Protein AF-A0A4U2DZM6-F1 (afdb_monomer)

Solvent-accessible surface area (backbone atoms only — not comparable to full-atom values): 4740 Å² total; per-residue (Å²): 134,58,72,66,55,53,53,34,50,74,74,64,36,63,48,27,46,52,45,48,53,49,49,66,77,39,46,79,83,53,62,89,48,53,71,67,55,52,49,47,52,26,52,49,48,32,54,53,51,52,51,50,51,49,52,53,51,50,54,61,71,63,62,61,93,65,95,77,58,82,88,74,65,79,82,77,87,128

Radius of gyration: 17.95 Å; Cα contacts (8 Å, |Δi|>4): 28; chains: 1; bounding box: 41×18×59 Å

pLDDT: mean 90.54, std 8.07, range [55.78, 97.75]

Structure (mmCIF, N/CA/C/O backbone):
data_AF-A0A4U2DZM6-F1
#
_entry.id   AF-A0A4U2DZM6-F1
#
loop_
_atom_site.group_PDB
_atom_site.id
_atom_site.type_symbol
_atom_site.label_atom_id
_atom_site.label_alt_id
_atom_site.label_comp_id
_atom_site.label_asym_id
_atom_site.label_entity_id
_atom_site.label_seq_id
_atom_site.pdbx_PDB_ins_code
_atom_site.Cartn_x
_atom_site.Cartn_y
_atom_site.Cartn_z
_atom_site.occupancy
_atom_site.B_iso_or_equiv
_atom_site.auth_seq_id
_atom_site.auth_comp_id
_atom_site.auth_asym_id
_atom_site.auth_atom_id
_atom_site.pdbx_PDB_model_num
ATOM 1 N N . MET A 1 1 ? -0.143 10.109 16.692 1.00 55.78 1 MET A N 1
ATOM 2 C CA . MET A 1 1 ? 0.082 8.971 15.768 1.00 55.78 1 MET A CA 1
ATOM 3 C C . MET A 1 1 ? -0.917 7.888 16.127 1.00 55.78 1 MET A C 1
ATOM 5 O O . MET A 1 1 ? -0.908 7.445 17.267 1.00 55.78 1 MET A O 1
ATOM 9 N N . ASN A 1 2 ? -1.822 7.553 15.209 1.00 82.12 2 ASN A N 1
ATOM 10 C CA . ASN A 1 2 ? -2.924 6.619 15.451 1.00 82.12 2 ASN A CA 1
ATOM 11 C C . ASN A 1 2 ? -2.382 5.183 15.641 1.00 82.12 2 ASN A C 1
ATOM 13 O O . ASN A 1 2 ? -1.452 4.796 14.930 1.00 82.12 2 ASN A O 1
ATOM 17 N N . ALA A 1 3 ? -2.919 4.397 16.584 1.00 91.12 3 ALA A N 1
ATOM 18 C CA . ALA A 1 3 ? -2.415 3.047 16.891 1.00 91.12 3 ALA A CA 1
ATOM 19 C C . ALA A 1 3 ? -2.448 2.121 15.660 1.00 91.12 3 ALA A C 1
ATOM 21 O O . ALA A 1 3 ? -1.505 1.365 15.418 1.00 91.12 3 ALA A O 1
ATOM 22 N N . LEU A 1 4 ? -3.479 2.279 14.826 1.00 92.06 4 LEU A N 1
ATOM 23 C CA . LEU A 1 4 ? -3.624 1.599 13.542 1.00 92.06 4 LEU A CA 1
ATOM 24 C C . LEU A 1 4 ? -2.474 1.926 12.572 1.00 92.06 4 LEU A C 1
ATOM 26 O O . LEU A 1 4 ? -1.896 1.023 11.974 1.00 92.06 4 LEU A O 1
ATOM 30 N N . ASN A 1 5 ? -2.052 3.192 12.474 1.00 91.31 5 ASN A N 1
ATOM 31 C CA . ASN A 1 5 ? -0.938 3.582 11.599 1.00 91.31 5 ASN A CA 1
ATOM 32 C C . ASN A 1 5 ? 0.379 2.928 12.036 1.00 91.31 5 ASN A C 1
ATOM 34 O O . ASN A 1 5 ? 1.201 2.578 11.191 1.00 91.31 5 ASN A O 1
ATOM 38 N N . ASN A 1 6 ? 0.585 2.738 13.343 1.00 93.31 6 ASN A N 1
ATOM 39 C CA . ASN A 1 6 ? 1.760 2.028 13.848 1.00 93.31 6 ASN A CA 1
ATOM 40 C C . ASN A 1 6 ? 1.710 0.539 13.486 1.00 93.31 6 ASN A C 1
ATOM 42 O O . ASN A 1 6 ? 2.707 0.009 13.004 1.00 93.31 6 ASN A O 1
ATOM 46 N N . GLN A 1 7 ? 0.556 -0.115 13.642 1.00 95.56 7 GLN A N 1
ATOM 47 C CA . GLN A 1 7 ? 0.370 -1.515 13.241 1.00 95.56 7 GLN A CA 1
ATOM 48 C C . GLN A 1 7 ? 0.624 -1.711 11.741 1.00 95.56 7 GLN A C 1
ATOM 50 O O . GLN A 1 7 ? 1.404 -2.581 11.353 1.00 95.56 7 GLN A O 1
ATOM 55 N N . LEU A 1 8 ? 0.047 -0.851 10.898 1.00 94.88 8 LEU A N 1
ATOM 56 C CA . LEU A 1 8 ? 0.255 -0.885 9.449 1.00 94.88 8 LEU A CA 1
ATOM 57 C C . LEU A 1 8 ? 1.733 -0.685 9.079 1.00 94.88 8 LEU A C 1
ATOM 59 O O . LEU A 1 8 ? 2.263 -1.404 8.231 1.00 94.88 8 LEU A O 1
ATOM 63 N N . LYS A 1 9 ? 2.438 0.235 9.750 1.00 92.94 9 LYS A N 1
ATOM 64 C CA . LYS A 1 9 ? 3.884 0.432 9.557 1.00 92.94 9 LYS A CA 1
ATOM 65 C C . LYS A 1 9 ? 4.706 -0.782 9.985 1.00 92.94 9 LYS A C 1
ATOM 67 O O . LYS A 1 9 ? 5.623 -1.154 9.256 1.00 92.94 9 LYS A O 1
ATOM 72 N N . THR A 1 10 ? 4.372 -1.424 11.106 1.00 96.50 10 THR A N 1
ATOM 73 C CA . THR A 1 10 ? 5.031 -2.662 11.563 1.00 96.50 10 THR A CA 1
ATOM 74 C C . THR A 1 10 ? 4.867 -3.7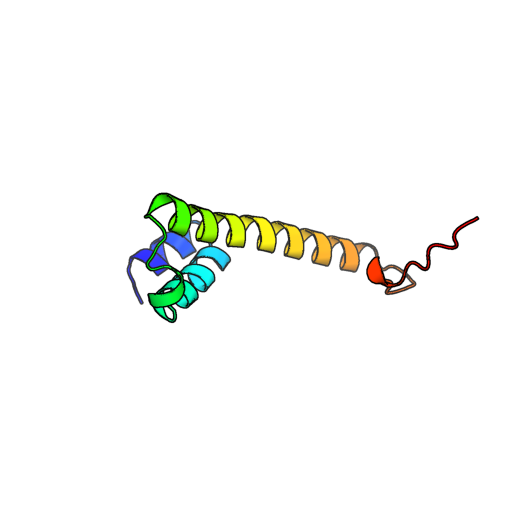90 10.546 1.00 96.50 10 THR A C 1
ATOM 76 O O . THR A 1 10 ? 5.827 -4.495 10.245 1.00 96.50 10 THR A O 1
ATOM 79 N N . LEU A 1 11 ? 3.688 -3.903 9.930 1.00 96.69 11 LEU A N 1
ATOM 80 C CA . LEU A 1 11 ? 3.418 -4.842 8.835 1.00 96.69 11 LEU A CA 1
ATOM 81 C C . LEU A 1 11 ? 4.023 -4.403 7.488 1.00 96.69 11 LEU A C 1
ATOM 83 O O . LEU A 1 11 ? 3.880 -5.091 6.478 1.00 96.69 11 LEU A O 1
ATOM 87 N N . ARG A 1 12 ? 4.735 -3.269 7.462 1.00 96.00 12 ARG A N 1
ATOM 88 C CA . ARG A 1 12 ? 5.342 -2.649 6.277 1.00 96.00 12 ARG A CA 1
ATOM 89 C C . ARG A 1 12 ? 4.326 -2.244 5.205 1.00 96.00 12 ARG A C 1
ATOM 91 O O . ARG A 1 12 ? 4.717 -2.119 4.051 1.00 96.00 12 ARG A O 1
ATOM 98 N N . LEU A 1 13 ? 3.068 -2.005 5.564 1.00 96.94 13 LEU A N 1
ATOM 99 C CA . LEU A 1 13 ? 1.979 -1.606 4.663 1.00 96.94 13 LEU A CA 1
ATOM 100 C C . LEU A 1 13 ? 1.951 -0.081 4.469 1.00 96.94 13 LEU A C 1
ATOM 102 O O . LEU A 1 13 ? 0.993 0.607 4.819 1.00 96.94 13 LEU A O 1
ATOM 106 N N . SER A 1 14 ? 3.062 0.484 3.996 1.00 94.31 14 SER A N 1
ATOM 107 C CA . SER A 1 14 ? 3.256 1.938 3.960 1.00 94.31 14 SER A CA 1
ATOM 108 C C . SER A 1 14 ? 2.353 2.668 2.965 1.00 94.31 14 SER A C 1
ATOM 110 O O . SER A 1 14 ? 2.095 3.855 3.152 1.00 94.31 14 SER A O 1
ATOM 112 N N . HIS A 1 15 ? 1.898 1.999 1.904 1.00 96.06 15 HIS A N 1
ATOM 113 C CA . HIS A 1 15 ? 0.964 2.585 0.945 1.00 96.06 15 HIS A CA 1
ATOM 114 C C . HIS A 1 15 ? -0.474 2.479 1.455 1.00 96.06 15 HIS A C 1
ATOM 116 O O . HIS A 1 15 ? -1.214 3.447 1.315 1.00 96.06 15 HIS A O 1
ATOM 122 N N . ALA A 1 16 ? -0.821 1.397 2.161 1.00 96.25 16 ALA A N 1
ATOM 123 C CA . ALA A 1 16 ? -2.107 1.288 2.851 1.00 96.25 16 ALA A CA 1
ATOM 124 C C . ALA A 1 16 ? -2.301 2.393 3.907 1.00 96.25 16 ALA A C 1
ATOM 126 O O . ALA A 1 16 ? -3.401 2.912 4.042 1.00 96.25 16 ALA A O 1
ATOM 127 N N . VAL A 1 17 ? -1.239 2.817 4.612 1.00 95.75 17 VAL A N 1
ATOM 128 C CA . VAL A 1 17 ? -1.304 3.980 5.528 1.00 95.75 17 VAL A CA 1
ATOM 129 C C . VAL A 1 17 ? -1.727 5.249 4.787 1.00 95.75 17 VAL A C 1
ATOM 131 O O . VAL A 1 17 ? -2.606 5.961 5.256 1.00 95.75 17 VAL A O 1
ATOM 134 N N . LYS A 1 18 ? -1.133 5.516 3.620 1.00 94.75 18 LYS A N 1
ATOM 135 C CA . LYS A 1 18 ? -1.465 6.703 2.819 1.00 94.75 18 LYS A CA 1
ATOM 136 C C . LYS A 1 18 ? -2.881 6.630 2.257 1.00 94.75 18 LYS A C 1
ATOM 138 O O . LYS A 1 18 ? -3.592 7.625 2.270 1.00 94.75 18 LYS A O 1
ATOM 143 N N . ALA A 1 19 ? -3.292 5.459 1.778 1.00 95.00 19 ALA A N 1
ATOM 144 C CA . ALA A 1 19 ? -4.650 5.251 1.289 1.00 95.00 19 ALA A CA 1
ATOM 145 C C . ALA A 1 19 ? -5.683 5.395 2.420 1.00 95.00 19 ALA A C 1
ATOM 147 O O . ALA A 1 19 ? -6.761 5.938 2.203 1.00 95.00 19 ALA A O 1
ATOM 148 N N . LEU A 1 20 ? -5.339 4.986 3.645 1.00 95.06 20 LEU A N 1
ATOM 149 C CA . LEU A 1 20 ? -6.188 5.177 4.818 1.00 95.06 20 LEU A CA 1
ATOM 150 C C . LEU A 1 20 ? -6.325 6.661 5.182 1.00 95.06 20 LEU A C 1
ATOM 152 O O . LEU A 1 20 ? -7.431 7.108 5.470 1.00 95.06 20 LEU A O 1
ATOM 156 N N . GLU A 1 21 ? -5.231 7.426 5.138 1.00 93.94 21 GLU A N 1
ATOM 157 C CA . GLU A 1 21 ? -5.260 8.887 5.316 1.00 93.94 21 GLU A CA 1
ATOM 158 C C . GLU A 1 21 ? -6.164 9.548 4.257 1.00 93.94 21 GLU A C 1
ATOM 160 O O . GLU A 1 21 ? -7.026 10.351 4.601 1.00 93.94 21 GLU A O 1
ATOM 165 N N . GLN A 1 22 ? -6.079 9.121 2.993 1.00 93.50 22 GLN A N 1
ATOM 166 C CA . GLN A 1 22 ? -6.955 9.607 1.916 1.00 93.50 22 GLN A CA 1
ATOM 167 C C . GLN A 1 22 ? -8.434 9.264 2.139 1.00 93.50 22 GLN A C 1
ATOM 169 O O . GLN A 1 22 ? -9.298 10.123 1.962 1.00 93.50 22 GLN A O 1
ATOM 174 N N . GLN A 1 23 ? -8.747 8.032 2.556 1.00 93.81 23 GLN A N 1
ATOM 175 C CA . GLN A 1 23 ? -10.124 7.647 2.885 1.00 93.81 23 GLN A CA 1
ATOM 176 C C . GLN A 1 23 ? -10.685 8.478 4.049 1.00 93.81 23 GLN A C 1
ATOM 178 O O . GLN A 1 23 ? -11.863 8.831 4.035 1.00 93.81 23 GLN A O 1
ATOM 183 N N . GLN A 1 24 ? -9.849 8.828 5.033 1.00 92.50 24 GLN A N 1
ATOM 184 C CA . GLN A 1 24 ? -10.229 9.687 6.160 1.00 92.50 24 GLN A CA 1
ATOM 185 C C . GLN A 1 24 ? -10.452 11.147 5.749 1.00 92.50 24 GLN A C 1
ATOM 187 O O . GLN A 1 24 ? -11.339 11.800 6.293 1.00 92.50 24 GLN A O 1
ATOM 192 N N . GLU A 1 25 ? -9.678 11.662 4.797 1.00 93.81 25 GLU A N 1
ATOM 193 C CA . GLU A 1 25 ? -9.859 13.014 4.256 1.00 93.81 25 GLU A CA 1
ATOM 194 C C . GLU A 1 25 ? -11.108 13.122 3.363 1.00 93.81 25 GLU A C 1
ATOM 196 O O . GLU A 1 25 ? -11.735 14.179 3.298 1.00 93.81 25 GLU A O 1
ATOM 201 N N . GLN A 1 26 ? -11.500 12.029 2.700 1.00 92.25 26 GLN A N 1
ATOM 202 C CA . GLN A 1 26 ? -12.579 11.996 1.706 1.00 92.25 26 GLN A CA 1
ATOM 203 C C . GLN A 1 26 ? -13.721 11.045 2.093 1.00 92.25 26 GLN A C 1
ATOM 205 O O . GLN A 1 26 ? -14.211 10.284 1.261 1.00 92.25 26 GLN A O 1
ATOM 210 N N . LEU A 1 27 ? -14.188 11.099 3.344 1.00 88.25 27 LEU A N 1
ATOM 211 C CA . LEU A 1 27 ? -15.211 10.177 3.873 1.00 88.25 27 LEU A CA 1
ATOM 212 C C . LEU A 1 27 ? -16.461 10.046 2.986 1.00 88.25 27 LEU A C 1
ATOM 214 O O . LEU A 1 27 ? -16.988 8.947 2.845 1.00 88.25 27 LEU A O 1
ATOM 218 N N . SER A 1 28 ? -16.917 11.138 2.361 1.00 91.06 28 SER A N 1
ATOM 219 C CA . SER A 1 28 ? -18.081 11.130 1.463 1.00 91.06 28 SER A CA 1
ATOM 220 C C . SER A 1 28 ? -17.872 10.290 0.201 1.00 91.06 28 SER A C 1
ATOM 222 O O . SER A 1 28 ? -18.824 9.702 -0.295 1.00 91.06 28 SER A O 1
ATOM 224 N N . THR A 1 29 ? -16.637 10.196 -0.300 1.00 91.06 29 THR A N 1
ATOM 225 C CA . THR A 1 29 ? -16.298 9.421 -1.508 1.00 91.06 29 THR A CA 1
ATOM 226 C C . THR A 1 29 ? -16.406 7.916 -1.264 1.00 91.06 29 THR A C 1
ATOM 228 O O . THR A 1 29 ? -16.697 7.161 -2.183 1.00 91.06 29 THR A O 1
ATOM 231 N N . TYR A 1 30 ? -16.210 7.482 -0.018 1.00 89.25 30 TYR A N 1
ATOM 232 C CA . TYR A 1 30 ? -16.222 6.071 0.375 1.00 89.25 30 TYR A CA 1
ATOM 233 C C . TYR A 1 30 ? -17.444 5.714 1.237 1.00 89.25 30 TYR A C 1
ATOM 235 O O . TYR A 1 30 ? -17.456 4.662 1.872 1.00 89.25 30 TYR A O 1
ATOM 243 N N . ALA A 1 31 ? -18.447 6.596 1.314 1.00 88.25 31 ALA A N 1
ATOM 244 C CA . ALA A 1 31 ? -19.595 6.436 2.207 1.00 88.25 31 ALA A CA 1
ATOM 245 C C . ALA A 1 31 ? -20.540 5.300 1.784 1.00 88.25 31 ALA A C 1
ATOM 247 O O . ALA A 1 31 ? -21.168 4.689 2.644 1.00 88.25 31 ALA A O 1
ATOM 248 N N . GLU A 1 32 ? -20.624 5.021 0.482 1.00 93.94 32 GLU A N 1
ATOM 249 C CA . GLU A 1 32 ? -21.455 3.947 -0.081 1.00 93.94 32 GLU A CA 1
ATOM 250 C C . GLU A 1 32 ? -20.776 2.576 -0.030 1.00 93.94 32 GLU A C 1
ATOM 252 O O . GLU A 1 32 ? -21.436 1.564 -0.243 1.00 93.94 32 GLU A O 1
ATOM 257 N N . LEU A 1 33 ? -19.475 2.546 0.271 1.00 94.44 33 LEU A N 1
ATOM 258 C CA . LEU A 1 33 ? -18.699 1.319 0.313 1.00 94.44 33 LEU A CA 1
ATOM 259 C C . LEU A 1 33 ? -18.759 0.680 1.694 1.00 94.44 33 LEU A C 1
ATOM 261 O O . LEU A 1 33 ? -18.618 1.345 2.733 1.00 94.44 33 LEU A O 1
ATOM 265 N N . ASP A 1 34 ? -18.890 -0.637 1.707 1.00 95.12 34 ASP A N 1
ATOM 266 C CA . ASP A 1 34 ? -18.828 -1.399 2.935 1.00 95.12 34 ASP A CA 1
ATOM 267 C C . ASP A 1 34 ? -17.391 -1.462 3.499 1.00 95.12 34 ASP A C 1
ATOM 269 O O . ASP A 1 34 ? -16.435 -0.821 3.041 1.00 95.12 34 ASP A O 1
ATOM 273 N N . PHE A 1 35 ? -17.230 -2.156 4.624 1.00 93.25 35 PHE A N 1
ATOM 274 C CA . PHE A 1 35 ? -15.911 -2.311 5.227 1.00 93.25 35 PHE A CA 1
ATOM 275 C C . PHE A 1 35 ? -14.946 -3.114 4.342 1.00 93.25 35 PHE A C 1
ATOM 277 O O . PHE A 1 35 ? -13.779 -2.732 4.236 1.00 93.25 35 PHE A O 1
ATOM 284 N N . GLU A 1 36 ? -15.408 -4.204 3.730 1.00 97.12 36 GLU A N 1
ATOM 285 C CA . GLU A 1 36 ? -14.563 -5.099 2.940 1.00 97.12 36 GLU A CA 1
ATOM 286 C C . GLU A 1 36 ? -14.114 -4.426 1.644 1.00 97.12 36 GLU A C 1
ATOM 288 O O . GLU A 1 36 ? -12.949 -4.549 1.267 1.00 97.12 36 GLU A O 1
ATOM 293 N N . GLU A 1 37 ? -14.977 -3.636 1.014 1.00 96.94 37 GLU A N 1
ATOM 294 C CA . GLU A 1 37 ? -14.663 -2.824 -0.158 1.00 96.94 37 GLU A CA 1
ATOM 295 C C . GLU A 1 37 ? -13.613 -1.763 0.173 1.00 96.94 37 GLU A C 1
ATOM 297 O O . GLU A 1 37 ? -12.583 -1.661 -0.498 1.00 96.94 37 GLU A O 1
ATOM 302 N N . ARG A 1 38 ? -13.803 -1.013 1.267 1.00 96.19 38 ARG A N 1
ATOM 303 C CA . ARG A 1 38 ? -12.812 -0.017 1.706 1.00 96.19 38 ARG A CA 1
ATOM 304 C C . ARG A 1 38 ? -11.479 -0.663 2.047 1.00 96.19 38 ARG A C 1
ATOM 306 O O . ARG A 1 38 ? -10.443 -0.136 1.642 1.00 96.19 38 ARG A O 1
ATOM 313 N N . LEU A 1 39 ? -11.488 -1.803 2.741 1.00 95.62 39 LEU A N 1
ATOM 314 C C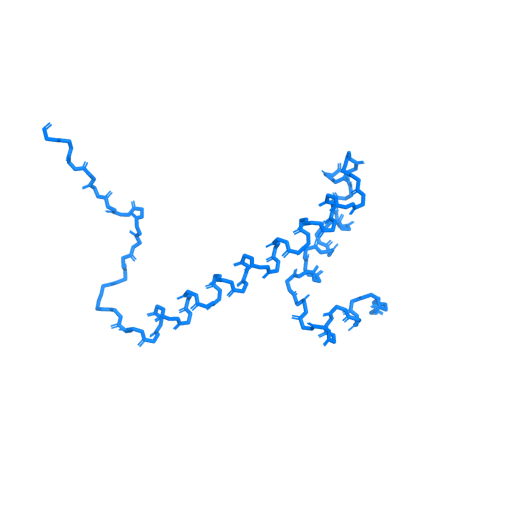A . LEU A 1 39 ? -10.279 -2.565 3.048 1.00 95.62 39 LEU A CA 1
ATOM 315 C C . LEU A 1 39 ? -9.603 -3.084 1.773 1.00 95.62 39 LEU A C 1
ATOM 317 O O . LEU A 1 39 ? -8.381 -2.989 1.650 1.00 95.62 39 LEU A O 1
ATOM 321 N N . SER A 1 40 ? -10.380 -3.580 0.812 1.00 97.19 40 SER A N 1
ATOM 322 C CA . SER A 1 40 ? -9.878 -4.061 -0.476 1.00 97.19 40 SER A CA 1
ATOM 323 C C . SER A 1 40 ? -9.153 -2.954 -1.231 1.00 97.19 40 SER A C 1
ATOM 325 O O . SER A 1 40 ? -8.036 -3.180 -1.687 1.00 97.19 40 SER A O 1
ATOM 327 N N . LEU A 1 41 ? -9.697 -1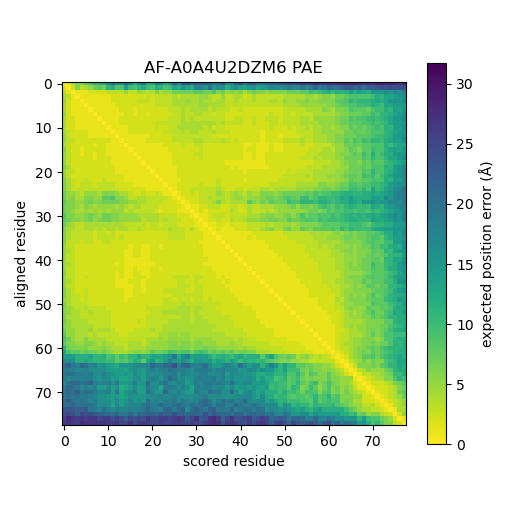.732 -1.253 1.00 96.88 41 LEU A N 1
ATOM 328 C CA . LEU A 1 41 ? -9.032 -0.569 -1.853 1.00 96.88 41 LEU A CA 1
ATOM 329 C C . LEU A 1 41 ? -7.697 -0.234 -1.171 1.00 96.88 41 LEU A C 1
ATOM 331 O O . LEU A 1 41 ? -6.708 0.074 -1.843 1.00 96.88 41 LEU A O 1
ATOM 335 N N . LEU A 1 42 ? -7.627 -0.329 0.163 1.00 96.62 42 LEU A N 1
ATOM 336 C CA . LEU A 1 42 ? -6.370 -0.124 0.893 1.00 96.62 42 LEU A CA 1
ATOM 337 C C . LEU A 1 42 ? -5.318 -1.165 0.488 1.00 96.62 42 LEU A C 1
ATOM 339 O O . LEU A 1 42 ? -4.166 -0.808 0.227 1.00 96.62 42 LEU A O 1
ATOM 343 N N . LEU A 1 43 ? -5.702 -2.441 0.411 1.00 97.19 43 LEU A N 1
ATOM 344 C CA . LEU A 1 43 ? -4.801 -3.537 0.044 1.00 97.19 43 LEU A CA 1
ATOM 345 C C . LEU A 1 43 ? -4.400 -3.487 -1.434 1.00 97.19 43 LEU A C 1
ATOM 347 O O . LEU A 1 43 ? -3.234 -3.714 -1.764 1.00 97.19 43 LEU A O 1
ATOM 351 N N . GLU A 1 44 ? -5.325 -3.133 -2.318 1.00 97.69 44 GLU A N 1
ATOM 352 C CA . GLU A 1 44 ? -5.061 -2.957 -3.742 1.00 97.69 44 GLU A CA 1
ATOM 353 C C . GLU A 1 44 ? -4.053 -1.828 -3.970 1.00 97.69 44 GLU A C 1
ATOM 355 O O . GLU A 1 44 ? -3.072 -2.016 -4.697 1.00 97.69 44 GLU A O 1
ATOM 360 N N . SER A 1 45 ? -4.205 -0.701 -3.261 1.00 96.56 45 SER A N 1
ATOM 361 C CA . SER A 1 45 ? -3.226 0.388 -3.301 1.00 96.56 45 SER A CA 1
ATOM 362 C C . SER A 1 45 ? -1.823 -0.096 -2.914 1.00 96.56 45 SER A C 1
ATOM 364 O O . SER A 1 45 ? -0.831 0.287 -3.541 1.00 96.56 45 SER A O 1
ATOM 366 N N . GLU A 1 46 ? -1.714 -0.986 -1.926 1.00 97.75 46 GLU A N 1
ATOM 367 C CA . GLU A 1 46 ? -0.442 -1.534 -1.467 1.00 97.75 46 GLU A CA 1
ATOM 368 C C . GLU A 1 46 ? 0.195 -2.451 -2.511 1.00 97.75 46 GLU A C 1
ATOM 370 O O . GLU A 1 46 ? 1.377 -2.296 -2.838 1.00 97.75 46 GLU A O 1
ATOM 375 N N . ILE A 1 47 ? -0.585 -3.374 -3.071 1.00 97.75 47 ILE A N 1
ATOM 376 C CA . ILE A 1 47 ? -0.125 -4.312 -4.099 1.00 97.75 47 ILE A CA 1
ATOM 377 C C . ILE A 1 47 ? 0.332 -3.547 -5.346 1.00 97.75 47 ILE A C 1
ATOM 379 O O . ILE A 1 47 ? 1.447 -3.766 -5.836 1.00 97.75 47 ILE A O 1
ATOM 383 N N . LEU A 1 48 ? -0.488 -2.608 -5.827 1.00 97.69 48 LEU A N 1
ATOM 384 C CA . LEU A 1 48 ? -0.198 -1.810 -7.014 1.00 97.69 48 LEU A CA 1
ATOM 385 C C . LEU A 1 48 ? 1.096 -1.010 -6.844 1.00 97.69 48 LEU A C 1
ATOM 387 O O . LEU A 1 48 ? 1.979 -1.055 -7.704 1.00 97.69 48 LEU A O 1
ATOM 391 N N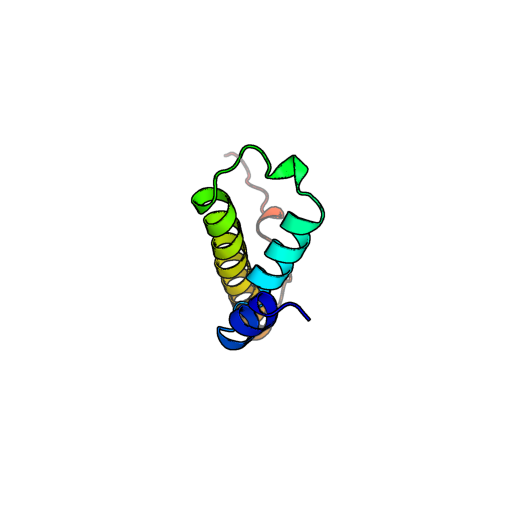 . ASN A 1 49 ? 1.259 -0.322 -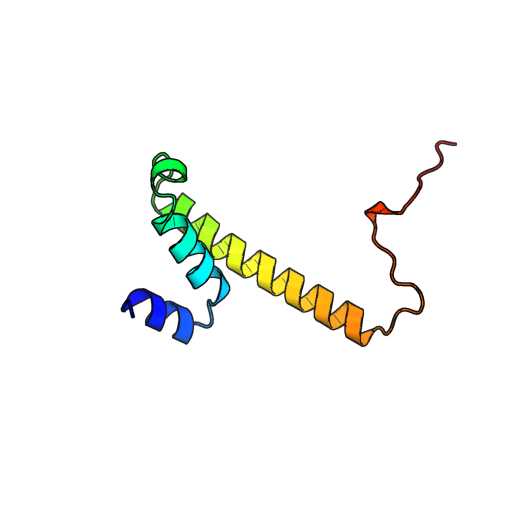5.715 1.00 97.31 49 ASN A N 1
ATOM 392 C CA . ASN A 1 49 ? 2.441 0.502 -5.481 1.00 97.31 49 ASN A CA 1
ATOM 393 C C . ASN A 1 49 ? 3.723 -0.324 -5.291 1.00 97.31 49 ASN A C 1
ATOM 395 O O . ASN A 1 49 ? 4.800 0.093 -5.739 1.00 97.31 49 ASN A O 1
ATOM 399 N N . ARG A 1 50 ? 3.639 -1.516 -4.688 1.00 96.94 50 ARG A N 1
ATOM 400 C CA . ARG A 1 50 ? 4.776 -2.451 -4.624 1.00 96.94 50 ARG A CA 1
ATOM 401 C C . ARG A 1 50 ? 5.193 -2.91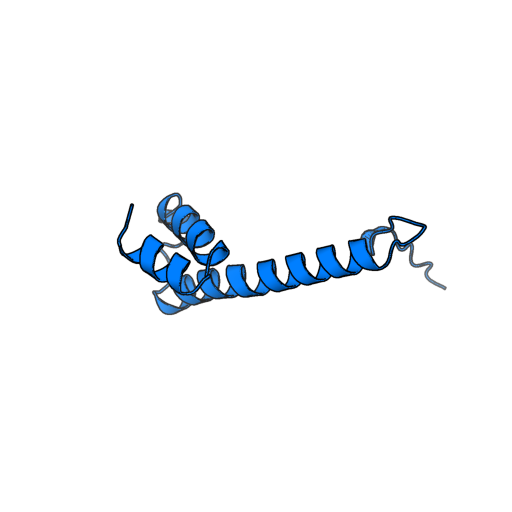7 -6.009 1.00 96.94 50 ARG A C 1
ATOM 403 O O . ARG A 1 50 ? 6.388 -2.914 -6.319 1.00 96.94 50 ARG A O 1
ATOM 410 N N . ASN A 1 51 ? 4.222 -3.275 -6.845 1.00 96.75 51 ASN A N 1
ATOM 411 C CA . ASN A 1 51 ? 4.466 -3.671 -8.227 1.00 96.75 51 ASN A CA 1
ATOM 412 C C . ASN A 1 51 ? 5.093 -2.526 -9.021 1.00 96.75 51 ASN A C 1
ATOM 414 O O . ASN A 1 51 ? 6.128 -2.722 -9.659 1.00 96.75 51 ASN A O 1
ATOM 418 N N . GLN A 1 52 ? 4.559 -1.312 -8.893 1.00 94.81 52 GLN A N 1
ATOM 419 C CA . GLN A 1 52 ? 5.113 -0.133 -9.547 1.00 94.81 52 GLN A CA 1
ATOM 420 C C . GLN A 1 52 ? 6.549 0.144 -9.090 1.00 94.81 52 GLN A C 1
ATOM 422 O O . GLN A 1 52 ? 7.440 0.329 -9.916 1.00 94.81 52 GLN A O 1
ATOM 427 N N . THR A 1 53 ? 6.821 0.094 -7.785 1.00 95.31 53 THR A N 1
ATOM 428 C CA . THR A 1 53 ? 8.175 0.288 -7.240 1.00 95.31 53 THR A CA 1
ATOM 429 C C . THR A 1 53 ? 9.146 -0.776 -7.757 1.00 95.31 53 THR A C 1
ATOM 431 O O . THR A 1 53 ? 10.287 -0.463 -8.109 1.00 95.31 53 THR A O 1
ATOM 434 N N . LYS A 1 54 ? 8.697 -2.033 -7.865 1.00 95.62 54 LYS A N 1
ATOM 435 C CA . LYS A 1 54 ? 9.477 -3.125 -8.462 1.00 95.62 54 LYS A CA 1
ATOM 436 C C . LYS A 1 54 ? 9.788 -2.841 -9.932 1.00 95.62 54 LYS A C 1
ATOM 438 O O . LYS A 1 54 ? 10.952 -2.949 -10.314 1.00 95.62 54 LYS A O 1
ATOM 443 N N . ILE A 1 55 ? 8.795 -2.445 -10.728 1.00 93.38 55 ILE A N 1
ATOM 444 C CA . ILE A 1 55 ? 8.971 -2.089 -12.144 1.00 93.38 55 ILE A CA 1
ATOM 445 C C . ILE A 1 55 ? 9.970 -0.937 -12.284 1.00 93.38 55 ILE A C 1
ATOM 447 O O . ILE A 1 55 ? 10.931 -1.053 -13.040 1.00 93.38 55 ILE A O 1
ATOM 451 N N . GLN A 1 56 ? 9.812 0.138 -11.508 1.00 91.81 56 GLN A N 1
ATOM 452 C CA . GLN A 1 56 ? 10.717 1.290 -11.547 1.00 91.81 56 GLN A CA 1
ATOM 453 C C . GLN A 1 56 ? 12.152 0.906 -11.179 1.00 91.81 56 GLN A C 1
ATOM 455 O O . GLN A 1 56 ? 13.104 1.330 -11.837 1.00 91.81 56 GLN A O 1
ATOM 460 N N . ARG A 1 57 ? 12.329 0.057 -10.160 1.00 95.19 57 ARG A N 1
ATOM 461 C CA . ARG A 1 57 ? 13.647 -0.468 -9.789 1.00 95.19 57 ARG A CA 1
ATOM 462 C C . ARG A 1 57 ? 14.269 -1.275 -10.929 1.00 95.19 57 ARG A C 1
ATOM 464 O O . ARG A 1 57 ? 15.437 -1.057 -11.239 1.00 95.19 57 ARG A O 1
ATOM 471 N N . LEU A 1 58 ? 13.509 -2.174 -11.552 1.00 93.75 58 LEU A N 1
ATOM 472 C CA . LEU A 1 58 ? 13.988 -2.987 -12.674 1.00 93.75 58 LEU A CA 1
ATOM 473 C C . LEU A 1 58 ? 14.335 -2.120 -13.891 1.00 93.75 58 LEU A C 1
ATOM 475 O O . LEU A 1 58 ? 15.406 -2.293 -14.465 1.00 93.75 58 LEU A O 1
ATOM 479 N N . LYS A 1 59 ? 13.500 -1.127 -14.226 1.00 89.62 59 LYS A N 1
ATOM 480 C CA . LYS A 1 59 ? 13.761 -0.167 -15.311 1.00 89.62 59 LYS A CA 1
ATOM 481 C C . LYS A 1 59 ? 15.072 0.594 -15.083 1.00 89.62 59 LYS A C 1
ATOM 483 O O . LYS A 1 59 ? 15.894 0.682 -15.992 1.00 89.62 59 LYS A O 1
ATOM 488 N N . ARG A 1 60 ? 15.313 1.078 -13.856 1.00 88.94 60 ARG A N 1
ATOM 489 C CA . ARG A 1 60 ? 16.575 1.746 -13.477 1.00 88.94 60 ARG A CA 1
ATOM 490 C C . ARG A 1 60 ? 17.781 0.810 -13.586 1.00 88.94 60 ARG A C 1
ATOM 492 O O . ARG A 1 60 ? 18.826 1.219 -14.081 1.00 88.94 60 ARG A O 1
ATOM 499 N N . GLN A 1 61 ? 17.641 -0.440 -13.142 1.00 92.06 61 GLN A N 1
ATOM 500 C CA . GLN A 1 61 ? 18.713 -1.440 -13.202 1.00 92.06 61 GLN A CA 1
ATOM 501 C C . GLN A 1 61 ? 19.060 -1.849 -14.637 1.00 92.06 61 GLN A C 1
ATOM 503 O O . GLN A 1 61 ? 20.231 -2.072 -14.931 1.00 92.06 61 GLN A O 1
ATOM 508 N N . ALA A 1 62 ? 18.071 -1.895 -15.531 1.00 89.62 62 ALA A N 1
ATOM 509 C CA . ALA A 1 62 ? 18.270 -2.250 -16.932 1.00 89.62 62 ALA A CA 1
ATOM 510 C C . ALA A 1 62 ? 19.089 -1.211 -17.721 1.00 89.62 62 ALA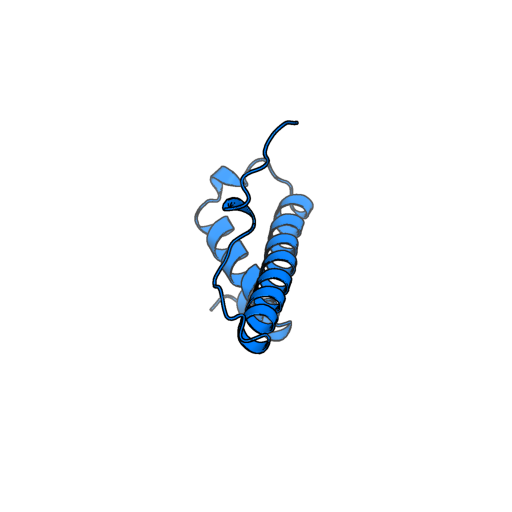 A C 1
ATOM 512 O O . ALA A 1 62 ? 19.576 -1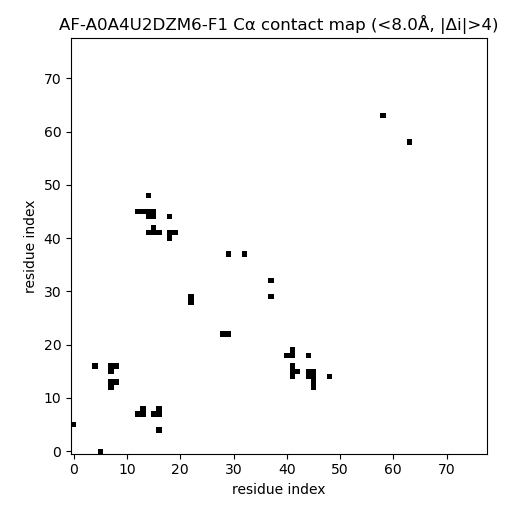.541 -18.799 1.00 89.62 62 ALA A O 1
ATOM 513 N N . LYS A 1 63 ? 19.250 0.023 -17.205 1.00 84.38 63 LYS A N 1
ATOM 514 C CA . LYS A 1 63 ? 19.990 1.123 -17.859 1.00 84.38 63 LYS A CA 1
ATOM 515 C C . LYS A 1 63 ? 19.640 1.249 -19.349 1.00 84.38 63 LYS A C 1
ATOM 517 O O . LYS A 1 63 ? 20.522 1.327 -20.205 1.00 84.38 63 LYS A O 1
ATOM 522 N N . LEU A 1 64 ? 18.342 1.207 -19.654 1.00 81.31 64 LEU A N 1
ATOM 523 C CA . LEU A 1 64 ? 17.859 1.264 -21.029 1.00 81.31 64 LEU A CA 1
ATOM 524 C C . LEU A 1 64 ? 18.379 2.540 -21.699 1.00 81.31 64 LEU A C 1
ATOM 526 O O . LEU A 1 64 ? 18.274 3.629 -21.141 1.00 81.31 64 LEU A O 1
ATOM 530 N N . ARG A 1 65 ? 18.953 2.391 -22.898 1.00 79.69 65 ARG A N 1
ATOM 531 C CA . ARG A 1 65 ? 19.532 3.505 -23.670 1.00 79.69 65 ARG A CA 1
ATOM 532 C C . ARG A 1 65 ? 18.493 4.538 -24.098 1.00 79.69 65 ARG A C 1
ATOM 534 O O . ARG A 1 65 ? 18.844 5.684 -24.344 1.00 79.69 65 ARG A O 1
ATOM 541 N N . VAL A 1 66 ? 17.238 4.113 -24.208 1.00 78.75 66 VAL A N 1
ATOM 542 C CA . VAL A 1 66 ? 16.105 4.944 -24.602 1.00 78.75 66 VAL A CA 1
ATOM 543 C C . VAL A 1 66 ? 15.093 4.909 -23.467 1.00 78.75 66 VAL A C 1
ATOM 545 O O . VAL A 1 66 ? 14.633 3.833 -23.078 1.00 78.75 66 VAL A O 1
ATOM 548 N N . ASP A 1 67 ? 14.749 6.081 -22.938 1.00 76.31 67 ASP A N 1
ATOM 549 C CA . ASP A 1 67 ? 13.647 6.217 -21.990 1.00 76.31 67 ASP A CA 1
ATOM 550 C C . ASP A 1 67 ? 12.325 6.308 -22.758 1.00 76.31 67 ASP A C 1
ATOM 552 O O . ASP A 1 67 ? 11.827 7.392 -23.051 1.00 76.31 67 ASP A O 1
ATOM 556 N N . ALA A 1 68 ? 11.802 5.145 -23.149 1.00 76.19 68 ALA A N 1
ATOM 557 C CA . ALA A 1 68 ? 10.529 5.027 -23.847 1.00 76.19 68 ALA A CA 1
ATOM 558 C C . ALA A 1 68 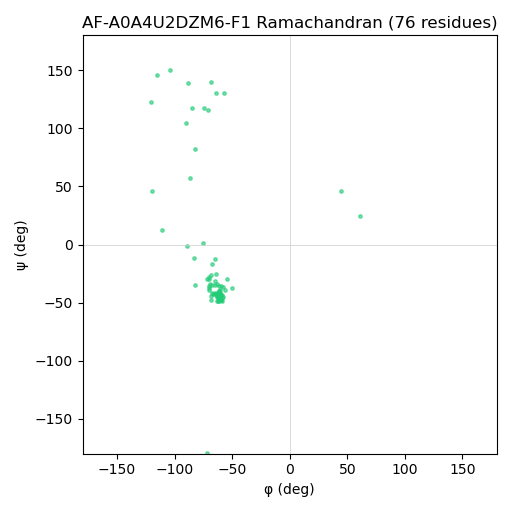? 9.413 4.533 -22.912 1.00 76.19 68 ALA A C 1
ATOM 560 O O . ALA A 1 68 ? 9.650 3.780 -21.959 1.00 76.19 68 ALA A O 1
ATOM 561 N N . GLN A 1 69 ? 8.184 4.950 -23.204 1.00 78.00 69 GLN A N 1
ATOM 562 C CA . GLN A 1 69 ? 6.951 4.503 -22.562 1.00 78.00 69 GLN A CA 1
ATOM 563 C C . GLN A 1 69 ? 6.072 3.765 -23.579 1.00 78.00 69 GLN A C 1
ATOM 565 O O . GLN A 1 69 ? 6.026 4.175 -24.739 1.00 78.00 69 GLN A O 1
ATOM 570 N N . PRO A 1 70 ? 5.319 2.726 -23.170 1.00 75.75 70 PRO A N 1
ATOM 571 C CA . PRO A 1 70 ? 4.411 2.008 -24.070 1.00 75.75 70 PRO A CA 1
ATOM 572 C C . PRO A 1 70 ? 3.391 2.908 -24.785 1.00 75.75 70 PRO A C 1
ATOM 574 O O . PRO A 1 70 ? 3.020 2.630 -25.917 1.00 75.75 70 PRO A O 1
ATOM 577 N N . SER A 1 71 ? 2.984 4.023 -24.168 1.00 80.81 71 SER A N 1
ATOM 578 C CA . SER A 1 71 ? 2.086 5.018 -24.774 1.00 80.81 71 SER A CA 1
ATOM 579 C C . SER A 1 71 ? 2.669 5.737 -25.998 1.00 80.81 71 SER A C 1
ATOM 581 O O . SER A 1 71 ? 1.933 6.409 -26.711 1.00 80.81 71 SER A O 1
ATOM 583 N N . GLN A 1 72 ? 3.975 5.614 -26.250 1.00 82.56 72 GLN A N 1
ATOM 584 C CA . GLN A 1 72 ? 4.652 6.186 -27.419 1.00 82.56 72 GLN A CA 1
ATOM 585 C C . GLN A 1 72 ? 4.660 5.233 -28.625 1.00 82.56 72 GLN A C 1
ATOM 587 O O . GLN A 1 72 ? 5.198 5.584 -29.675 1.00 82.56 72 GLN A O 1
ATOM 592 N N . LEU A 1 73 ? 4.103 4.024 -28.493 1.00 82.06 73 LEU A N 1
ATOM 593 C CA . LEU A 1 73 ? 3.993 3.080 -29.600 1.00 82.06 73 LEU A CA 1
ATOM 594 C C . LEU A 1 73 ? 2.947 3.577 -30.604 1.00 82.06 73 LEU A C 1
ATOM 596 O O . LEU A 1 73 ? 1.761 3.660 -30.298 1.00 82.06 73 LEU A O 1
ATOM 600 N N . ILE A 1 74 ? 3.396 3.889 -31.820 1.00 85.56 74 ILE A N 1
ATOM 601 C CA . ILE A 1 74 ? 2.515 4.212 -32.944 1.00 85.56 74 ILE A CA 1
ATOM 602 C C . ILE A 1 74 ? 2.213 2.906 -33.676 1.00 85.56 74 ILE A C 1
ATOM 604 O O . ILE A 1 74 ? 3.065 2.378 -34.393 1.00 85.56 74 ILE A O 1
ATOM 608 N N . TYR A 1 75 ? 1.005 2.380 -33.491 1.00 82.75 75 TYR A N 1
ATOM 609 C CA . TYR A 1 75 ? 0.512 1.261 -34.287 1.00 82.75 75 TYR A CA 1
ATOM 610 C C . TYR A 1 75 ? 0.142 1.787 -35.675 1.00 82.75 75 TYR A C 1
ATOM 612 O O . TYR A 1 75 ? -0.718 2.655 -35.805 1.00 82.75 75 TYR A O 1
ATOM 620 N N . LYS A 1 76 ? 0.819 1.298 -36.717 1.00 80.19 76 LYS A N 1
ATOM 621 C CA . LYS A 1 76 ? 0.364 1.498 -38.095 1.00 80.19 76 LYS A CA 1
ATOM 622 C C . LYS A 1 76 ? -0.640 0.397 -38.412 1.00 80.19 76 LYS A C 1
ATOM 624 O O . LYS A 1 76 ? -0.270 -0.774 -38.366 1.00 80.19 76 LYS A O 1
ATOM 629 N N . GLU A 1 77 ? -1.881 0.776 -38.700 1.00 74.56 77 GLU A N 1
ATOM 630 C CA . GLU A 1 77 ? -2.835 -0.134 -39.334 1.00 74.56 77 GLU A CA 1
ATOM 631 C C . GLU A 1 77 ? -2.309 -0.478 -40.735 1.00 74.56 77 GLU A C 1
ATOM 633 O O . GLU A 1 77 ? -1.828 0.405 -41.454 1.00 74.56 77 GLU A O 1
ATOM 638 N N . GLY A 1 78 ? -2.278 -1.775 -41.042 1.00 64.50 78 GLY A N 1
ATOM 639 C CA . GLY A 1 78 ? -1.853 -2.317 -42.334 1.00 64.50 78 GLY A CA 1
ATOM 640 C C . GLY A 1 78 ? -3.013 -2.474 -43.301 1.00 64.50 78 GLY A C 1
ATOM 641 O O . GLY A 1 78 ? -4.170 -2.495 -42.829 1.00 64.50 78 GLY A O 1
#

Sequence (78 aa):
MNALNNQLKTLRLSHAVKALEQQQEQLSTYAELDFEERLSLLLESEILNRNQTKIQRLKRQAKLRVDAQPSQLIYKEG

Secondary structure (DSSP, 8-state):
--HHHHHHHHTT-HHHHHHHHHHHHTGGGGTTS-HHHHHHHHHHHHHHHHHHHHHHHHHHHHT-SS---GGG--PPP-

Mean predicted aligned error: 6.51 Å

Foldseek 3Di:
DDPVLVVCVVVVLPQLSVLVVVCVVCVVVCVPPDPVRSVVVSVVSSVVVVVVVVVVVVVVVVPDPDPDDPVPDDDDDD